Protein AF-A0A0T7SC22-F1 (afdb_monomer)

Secondary structure (DSSP, 8-state):
------HHHHHHHHHHHHTEEEEEEPPSSSSEEEEEEEEETTEEEEEEES---SEEEPSSSEEEEEE-TT--EEEE-TT--EEEEEEEE-SSS---HHHHEEE---TT-EE-TTSEEEEES-GGGEEEEEEEEE--TTTEEEE-----SSSS-SEEEEEE-TT--S--------

Mean predicted aligned error: 10.5 Å

Nearest PDB structures (foldseek):
  8s0u-assembly1_B  TM=6.279E-01  e=1.046E-01  Enterococcus faecalis
  6tyg-assembly1_C  TM=7.367E-01  e=6.799E-01  Mycobacterium tuberculosis
  8i24-assembly1_C  TM=5.752E-01  e=2.461E-01  Acetivibrio thermocellus DSM 1313
  6z11-assembly1_C  TM=5.313E-01  e=6.799E-01  Mycolicibacterium smegmatis MC2 155
  6yxu-assembly1_C  TM=4.587E-01  e=5.791E-01  Mycolicibacterium smegmatis MC2 155

pLDDT: mean 78.49, std 17.97, range [28.06, 97.56]

Sequence (174 aa):
MKFSVDWAKLKKFFLWLIGWWSVELAPPVRGRILKKNEKSLVGKAYYFCDLKSWKVKSPLSGIISKIYPNYAIQITNKEGLQVLVNIQLDRKNPMPLDKIFQCEVKEGDKVNPKITLFIVYLEEQVISVCVYIPWQPEIIGKIGEFQKNDKKCFVKVHYRNPYSKLQFKKHGKY

Radius of gyration: 19.42 Å; Cα contacts (8 Å, |Δi|>4): 343; chains: 1; bounding box: 45×45×62 Å

Foldseek 3Di:
DDDDDPVVVVVVVVLVVVFKDKDFFFQQFPAAFDDFPCDDPFATKTWGFPGPDQF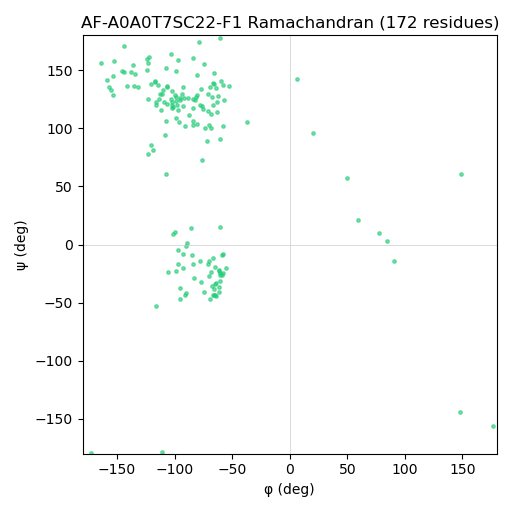GFGRAWAFQADQDPQRWTWGQHPQGFIKIKHWDFDPPDDDPPVQAKDAPDDGGDTGHRVGTGMGGDHSVGTGTIMMGRTDDPQWFPDKADADDDDDRGGTMTMTGHPPPPPDPPDPDDD

Structure (mmCIF, N/CA/C/O backbone):
data_AF-A0A0T7SC22-F1
#
_entry.id   AF-A0A0T7SC22-F1
#
loop_
_atom_site.group_PDB
_atom_site.id
_atom_site.type_symbol
_atom_site.label_atom_id
_atom_site.label_alt_id
_atom_site.label_comp_id
_atom_site.label_asym_id
_atom_site.label_entity_id
_atom_site.label_seq_id
_atom_site.pdbx_PDB_ins_code
_atom_site.Cartn_x
_atom_site.Cartn_y
_atom_site.Cartn_z
_atom_site.occupancy
_atom_site.B_iso_or_equiv
_atom_site.auth_seq_id
_atom_site.auth_comp_id
_atom_site.auth_asym_id
_atom_site.auth_atom_id
_atom_site.pdbx_PDB_model_num
ATOM 1 N N . MET A 1 1 ? 12.710 -27.716 -46.798 1.00 41.91 1 MET A N 1
ATOM 2 C CA . MET A 1 1 ? 12.433 -26.485 -46.019 1.00 41.91 1 MET A CA 1
ATOM 3 C C . MET A 1 1 ? 13.667 -26.140 -45.191 1.00 41.91 1 MET A C 1
ATOM 5 O O . MET A 1 1 ? 14.000 -26.901 -44.294 1.00 41.91 1 MET A O 1
ATOM 9 N N . LYS A 1 2 ? 14.397 -25.063 -45.517 1.00 43.06 2 LYS A N 1
ATOM 10 C CA . LYS A 1 2 ? 15.509 -24.576 -44.681 1.00 43.06 2 LYS A CA 1
ATOM 11 C C . LYS A 1 2 ? 14.935 -23.616 -43.639 1.00 43.06 2 LYS A C 1
ATOM 13 O O . LYS A 1 2 ? 14.469 -22.540 -43.999 1.00 43.06 2 LYS A O 1
ATOM 18 N N . PHE A 1 3 ? 14.945 -24.010 -42.369 1.00 46.41 3 PHE A N 1
ATOM 19 C CA . PHE A 1 3 ? 14.623 -23.109 -41.265 1.00 46.41 3 PHE A CA 1
ATOM 20 C C . PHE A 1 3 ? 15.801 -22.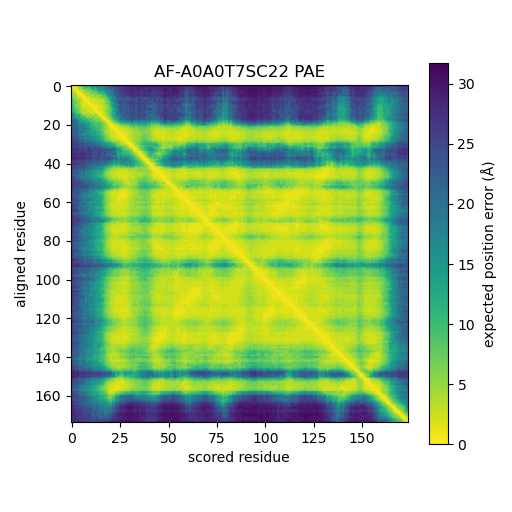151 -41.060 1.00 46.41 3 PHE A C 1
ATOM 22 O O . PHE A 1 3 ? 16.817 -22.522 -40.479 1.00 46.41 3 PHE A O 1
ATOM 29 N N . SER A 1 4 ? 15.693 -20.921 -41.562 1.00 55.19 4 SER A N 1
ATOM 30 C CA . SER A 1 4 ? 16.626 -19.857 -41.194 1.00 55.19 4 SER A CA 1
ATOM 31 C C . SER A 1 4 ? 16.200 -19.292 -39.841 1.00 55.19 4 SER A C 1
ATOM 33 O O . SER A 1 4 ? 15.216 -18.555 -39.747 1.00 55.19 4 SER A O 1
ATOM 35 N N . VAL A 1 5 ? 16.919 -19.654 -38.782 1.00 62.41 5 VAL A N 1
ATOM 36 C CA . VAL A 1 5 ? 16.744 -19.015 -37.477 1.00 62.41 5 VAL A CA 1
ATOM 37 C C . VAL A 1 5 ? 17.307 -17.600 -37.576 1.00 62.41 5 VAL A C 1
ATOM 39 O O . VAL A 1 5 ? 18.501 -17.410 -37.798 1.00 62.41 5 VAL A O 1
ATOM 42 N N . ASP A 1 6 ? 16.438 -16.601 -37.435 1.00 75.81 6 ASP A N 1
ATOM 43 C CA . ASP A 1 6 ? 16.841 -15.197 -37.372 1.00 75.81 6 ASP A CA 1
ATOM 44 C C . ASP A 1 6 ? 17.517 -14.935 -36.019 1.00 75.81 6 ASP A C 1
ATOM 46 O O . ASP A 1 6 ? 16.889 -14.582 -35.015 1.00 75.81 6 ASP A O 1
ATOM 50 N N . TRP A 1 7 ? 18.831 -15.151 -35.996 1.00 65.25 7 TRP A N 1
ATOM 51 C CA . TRP A 1 7 ? 19.679 -14.965 -34.826 1.00 65.25 7 TRP A CA 1
ATOM 52 C C . TRP A 1 7 ? 19.623 -13.538 -34.272 1.00 65.25 7 TRP A C 1
ATOM 54 O O . TRP A 1 7 ? 19.831 -13.357 -33.076 1.00 65.25 7 TRP A O 1
ATOM 64 N N . ALA A 1 8 ? 19.288 -12.521 -35.077 1.00 61.03 8 ALA A N 1
ATOM 65 C CA . ALA A 1 8 ? 19.129 -11.151 -34.596 1.00 61.03 8 ALA A CA 1
ATOM 66 C C . ALA A 1 8 ? 17.825 -10.977 -33.802 1.00 61.03 8 ALA A C 1
ATOM 68 O O . ALA A 1 8 ? 17.832 -10.340 -32.743 1.00 61.03 8 ALA A O 1
ATOM 69 N N . LYS A 1 9 ? 16.720 -11.588 -34.254 1.00 55.25 9 LYS A N 1
ATOM 70 C CA . LYS A 1 9 ? 15.470 -11.670 -33.476 1.00 55.25 9 LYS A CA 1
ATOM 71 C C . LYS A 1 9 ? 15.640 -12.505 -32.216 1.00 55.25 9 LYS A C 1
ATOM 73 O O . LYS A 1 9 ? 15.203 -12.069 -31.153 1.00 55.25 9 LYS A O 1
ATOM 78 N N . LEU A 1 10 ? 16.314 -13.651 -32.310 1.00 61.12 10 LEU A N 1
ATOM 79 C CA . LEU A 1 10 ? 16.568 -14.503 -31.151 1.00 61.12 10 LEU A CA 1
ATOM 80 C C . LEU A 1 10 ? 17.451 -13.780 -30.127 1.00 61.12 10 LEU A C 1
ATOM 82 O O . LEU A 1 10 ? 17.130 -13.751 -28.948 1.00 61.12 10 LEU A O 1
ATOM 86 N N . LYS A 1 11 ? 18.514 -13.100 -30.571 1.00 54.28 11 LYS A N 1
ATOM 87 C CA . LYS A 1 11 ? 19.399 -12.314 -29.702 1.00 54.28 11 LYS A CA 1
ATOM 88 C C . LYS A 1 11 ? 18.684 -11.112 -29.089 1.00 54.28 11 LYS A C 1
ATOM 90 O O . LYS A 1 11 ? 18.885 -10.852 -27.910 1.00 54.28 11 LYS A O 1
ATOM 95 N N . LYS A 1 12 ? 17.805 -10.417 -29.826 1.00 52.75 12 LYS A N 1
ATOM 96 C CA . LYS A 1 12 ? 16.916 -9.384 -29.257 1.00 52.75 12 LYS A CA 1
ATOM 97 C C . LYS A 1 12 ? 15.967 -9.963 -28.212 1.00 52.75 12 LYS A C 1
ATOM 99 O O . LYS A 1 12 ? 15.779 -9.331 -27.184 1.00 52.75 12 LYS A O 1
ATOM 104 N N . PHE A 1 13 ? 15.403 -11.143 -28.449 1.00 52.78 13 PHE A N 1
ATOM 105 C CA . PHE A 1 13 ? 14.528 -11.833 -27.502 1.00 52.78 13 PHE A CA 1
ATOM 106 C C . PHE A 1 13 ? 15.284 -12.279 -26.238 1.00 52.78 13 PHE A C 1
ATOM 108 O O . PHE A 1 13 ? 14.829 -12.026 -25.128 1.00 52.78 13 PHE A O 1
ATOM 115 N N . PHE A 1 14 ? 16.488 -12.836 -26.380 1.00 52.00 14 PHE A N 1
ATOM 116 C CA . PHE A 1 14 ? 17.359 -13.180 -25.253 1.00 52.00 14 PHE A CA 1
ATOM 117 C C . PHE A 1 14 ? 17.840 -11.937 -24.488 1.00 52.00 14 PHE A C 1
ATOM 119 O O . PHE A 1 14 ? 17.767 -11.914 -23.265 1.00 52.00 14 PHE A O 1
ATOM 126 N N . LEU A 1 15 ? 18.252 -10.864 -25.171 1.00 49.38 15 LEU A N 1
ATOM 127 C CA . LEU A 1 15 ? 18.602 -9.580 -24.541 1.00 49.38 15 LEU A CA 1
ATOM 128 C C . LEU A 1 15 ? 17.396 -8.921 -23.861 1.00 49.38 15 LEU A C 1
ATOM 130 O O . LEU A 1 15 ? 17.548 -8.294 -22.815 1.00 49.38 15 LEU A O 1
ATOM 134 N N . TRP A 1 16 ? 16.198 -9.100 -24.421 1.00 47.03 16 TRP A N 1
ATOM 135 C CA . TRP A 1 16 ? 14.944 -8.693 -23.799 1.00 47.03 16 TRP A CA 1
ATOM 136 C C . TRP A 1 16 ? 14.673 -9.490 -22.521 1.00 47.03 16 TRP A C 1
ATOM 138 O O . TRP A 1 16 ? 14.190 -8.896 -21.571 1.00 47.03 16 TRP A O 1
ATOM 148 N N . LEU A 1 17 ? 15.053 -10.770 -22.438 1.00 49.53 17 LEU A N 1
ATOM 149 C CA . LEU A 1 17 ? 14.923 -11.594 -21.226 1.00 49.53 17 LEU A CA 1
ATOM 150 C C . LEU A 1 17 ? 15.991 -11.299 -20.152 1.00 49.53 17 LEU A C 1
ATOM 152 O O . LEU A 1 17 ? 15.688 -11.369 -18.964 1.00 49.53 17 LEU A O 1
ATOM 156 N N . ILE A 1 18 ? 17.216 -10.920 -20.537 1.00 54.56 18 ILE A N 1
ATOM 157 C CA . ILE A 1 18 ? 18.354 -10.683 -19.616 1.00 54.56 18 ILE A CA 1
ATOM 158 C C . ILE A 1 18 ? 18.169 -9.418 -18.742 1.00 54.56 18 ILE A C 1
ATOM 160 O O . ILE A 1 18 ? 18.852 -9.234 -17.735 1.00 54.56 18 ILE A O 1
ATOM 164 N N . GLY A 1 19 ? 17.220 -8.543 -19.083 1.00 56.59 19 GLY A N 1
ATOM 165 C CA . GLY A 1 19 ? 16.983 -7.275 -18.388 1.00 56.59 19 GLY A CA 1
ATOM 166 C C . GLY A 1 19 ? 15.804 -7.249 -17.415 1.00 56.59 19 GLY A C 1
ATOM 167 O O . GLY A 1 19 ? 15.434 -6.156 -17.003 1.00 56.59 19 GLY A O 1
ATOM 168 N N . TRP A 1 20 ? 15.159 -8.371 -17.082 1.00 64.44 20 TRP A N 1
ATOM 169 C CA . TRP A 1 20 ? 13.916 -8.343 -16.296 1.00 64.44 20 TRP A CA 1
ATOM 170 C C . TRP A 1 20 ? 14.163 -8.703 -14.839 1.00 64.44 20 TRP A C 1
ATOM 172 O O . TRP A 1 20 ? 14.573 -9.812 -14.510 1.00 64.44 20 TRP A O 1
ATOM 182 N N . TRP A 1 21 ? 13.883 -7.746 -13.961 1.00 75.00 21 TRP A N 1
ATOM 183 C CA . TRP A 1 21 ? 13.905 -7.933 -12.520 1.00 75.00 21 TRP A CA 1
ATOM 184 C C . TRP A 1 21 ? 12.491 -8.198 -12.039 1.00 75.00 21 TRP A C 1
ATOM 186 O O . TRP A 1 21 ? 11.501 -7.889 -12.709 1.00 75.00 21 TRP A O 1
ATOM 196 N N . SER A 1 22 ? 12.391 -8.809 -10.868 1.00 83.75 22 SER A N 1
ATOM 197 C CA . SER A 1 22 ? 11.102 -9.063 -10.255 1.00 83.75 22 SER A CA 1
ATOM 198 C C . SER A 1 22 ? 11.133 -8.710 -8.789 1.00 83.75 22 SER A C 1
ATOM 200 O O . SER A 1 22 ? 12.063 -9.106 -8.089 1.00 83.75 22 SER A O 1
ATOM 202 N N . VAL A 1 23 ? 10.077 -8.051 -8.331 1.00 87.81 23 VAL A N 1
ATOM 203 C CA . VAL A 1 23 ? 9.838 -7.826 -6.913 1.00 87.81 23 VAL A CA 1
ATOM 204 C C . VAL A 1 23 ? 8.560 -8.521 -6.491 1.00 87.81 23 VAL A C 1
ATOM 206 O O . VAL A 1 23 ? 7.564 -8.563 -7.218 1.00 87.81 23 VAL A O 1
ATOM 209 N N . GLU A 1 24 ? 8.623 -9.114 -5.312 1.00 90.19 24 GLU A N 1
ATOM 210 C CA . GLU A 1 24 ? 7.515 -9.810 -4.686 1.00 90.19 24 GLU A CA 1
ATOM 211 C C . GLU A 1 24 ? 6.872 -8.871 -3.676 1.00 90.19 24 GLU A C 1
ATOM 213 O O . GLU A 1 24 ? 7.553 -8.338 -2.799 1.00 90.19 24 GLU A O 1
ATOM 218 N N . LEU A 1 25 ? 5.569 -8.638 -3.830 1.00 90.88 25 LEU A N 1
ATOM 219 C CA . LEU A 1 25 ? 4.815 -7.814 -2.899 1.00 90.88 25 LEU A CA 1
ATOM 220 C C . LEU A 1 25 ? 4.221 -8.699 -1.809 1.00 90.88 25 LEU A C 1
ATOM 222 O O . LEU A 1 25 ? 3.519 -9.675 -2.091 1.00 90.88 25 LEU A O 1
ATOM 226 N N . ALA A 1 26 ? 4.500 -8.339 -0.562 1.00 91.50 26 ALA A N 1
ATOM 227 C CA . ALA A 1 26 ? 3.962 -8.997 0.614 1.00 91.50 26 ALA A CA 1
ATOM 228 C C . ALA A 1 26 ? 2.541 -8.495 0.910 1.00 91.50 26 ALA A C 1
ATOM 230 O O . ALA A 1 26 ? 2.240 -7.324 0.672 1.00 91.50 26 ALA A O 1
ATOM 231 N N . PRO A 1 27 ? 1.642 -9.351 1.424 1.00 90.19 27 PRO A N 1
ATOM 232 C CA . PRO A 1 27 ? 0.320 -8.898 1.833 1.00 90.19 27 PRO A CA 1
ATOM 233 C C . PRO A 1 27 ? 0.471 -7.873 2.973 1.00 90.19 27 PRO A C 1
ATOM 235 O O . PRO A 1 27 ? 1.147 -8.176 3.960 1.00 90.19 27 PRO A O 1
ATOM 238 N N . PRO A 1 28 ? -0.139 -6.676 2.875 1.00 90.75 28 PRO A N 1
ATOM 239 C CA . PRO A 1 28 ? -0.005 -5.648 3.905 1.00 90.75 28 PRO A CA 1
ATOM 240 C C . PRO A 1 28 ? -0.710 -6.059 5.203 1.00 90.75 28 PRO A C 1
ATOM 242 O O . PRO A 1 28 ? -0.354 -5.606 6.281 1.00 90.75 28 PRO A O 1
ATOM 245 N N . VAL A 1 29 ? -1.696 -6.948 5.128 1.00 89.25 29 VAL A N 1
ATOM 246 C CA . VAL A 1 29 ? -2.453 -7.439 6.278 1.00 89.25 29 VAL A CA 1
ATOM 247 C C . VAL A 1 29 ? -2.823 -8.900 6.054 1.00 89.25 29 VAL A C 1
ATOM 249 O O . VAL A 1 29 ? -3.005 -9.344 4.917 1.00 89.25 29 VAL A O 1
ATOM 252 N N . ARG A 1 30 ? -2.921 -9.672 7.140 1.00 81.38 30 ARG A N 1
ATOM 253 C CA . ARG A 1 30 ? -3.491 -11.023 7.085 1.00 81.38 30 ARG A CA 1
ATOM 254 C C . ARG A 1 30 ? -5.008 -10.880 6.994 1.00 81.38 30 ARG A C 1
ATOM 256 O O . ARG A 1 30 ? -5.610 -10.320 7.901 1.00 81.38 30 ARG A O 1
ATOM 263 N N . GLY A 1 31 ? -5.615 -11.371 5.923 1.00 71.56 31 GLY A N 1
ATOM 264 C CA . GLY A 1 31 ? -7.052 -11.243 5.687 1.00 71.56 31 GLY A CA 1
ATOM 265 C C . GLY A 1 31 ? -7.494 -12.045 4.471 1.00 71.56 31 GLY A C 1
ATOM 266 O O . GLY A 1 31 ? -6.678 -12.710 3.823 1.00 71.56 31 GLY A O 1
ATOM 267 N N . ARG A 1 32 ? -8.789 -11.995 4.159 1.00 69.44 32 ARG A N 1
ATOM 268 C CA . ARG A 1 32 ? -9.331 -12.614 2.951 1.00 69.44 32 ARG A CA 1
ATOM 269 C C . ARG A 1 32 ? -9.148 -11.650 1.781 1.00 69.44 32 ARG A C 1
ATOM 271 O O . ARG A 1 32 ? -9.693 -10.550 1.756 1.00 69.44 32 ARG A O 1
ATOM 278 N N . ILE A 1 33 ? -8.375 -12.067 0.783 1.00 66.62 33 ILE A N 1
ATOM 279 C CA . ILE A 1 33 ? -8.171 -11.266 -0.427 1.00 66.62 33 ILE A CA 1
ATOM 280 C C . ILE A 1 33 ? -9.337 -11.547 -1.371 1.00 66.62 33 ILE A C 1
ATOM 282 O O . ILE A 1 33 ? -9.441 -12.640 -1.930 1.00 66.62 33 ILE A O 1
ATOM 286 N N . LEU A 1 34 ? -10.250 -10.585 -1.495 1.00 61.47 34 LEU A N 1
ATOM 287 C CA . LEU A 1 34 ? -11.562 -10.816 -2.104 1.00 61.47 34 LEU A CA 1
ATOM 288 C C . LEU A 1 34 ? -11.658 -10.389 -3.566 1.00 61.47 34 LEU A C 1
ATOM 290 O O . LEU A 1 34 ? -12.515 -10.905 -4.282 1.00 61.47 34 LEU A O 1
ATOM 294 N N . LYS A 1 35 ? -10.809 -9.472 -4.049 1.00 62.03 35 LYS A N 1
ATOM 295 C CA . LYS A 1 35 ? -11.009 -8.934 -5.400 1.00 62.03 35 LYS A CA 1
ATOM 296 C C . LYS A 1 35 ? -9.725 -8.440 -6.056 1.00 62.03 35 LYS A C 1
ATOM 298 O O . LYS A 1 35 ? -9.004 -7.612 -5.509 1.00 62.03 35 LYS A O 1
ATOM 303 N N . LYS A 1 36 ? -9.485 -8.923 -7.275 1.00 58.69 36 LYS A N 1
ATOM 304 C CA . LYS A 1 36 ? -8.645 -8.272 -8.284 1.00 58.69 36 LYS A CA 1
ATOM 305 C C . LYS A 1 36 ? -9.611 -7.501 -9.177 1.00 58.69 36 LYS A C 1
ATOM 307 O O . LYS A 1 36 ? -10.332 -8.121 -9.952 1.00 58.69 36 LYS A O 1
ATOM 312 N N . ASN A 1 37 ? -9.678 -6.178 -9.059 1.00 58.19 37 ASN A N 1
ATOM 313 C CA . ASN A 1 37 ? -10.372 -5.391 -10.079 1.00 58.19 37 ASN A CA 1
ATOM 314 C C . ASN A 1 37 ? -9.368 -5.141 -11.207 1.00 58.19 37 ASN A C 1
ATOM 316 O O . ASN A 1 37 ? -8.450 -4.338 -11.070 1.00 58.19 37 ASN A O 1
ATOM 320 N N . GLU A 1 38 ? -9.510 -5.887 -12.304 1.00 51.56 38 GLU A N 1
ATOM 321 C CA . GLU A 1 38 ? -8.610 -5.803 -13.463 1.00 51.56 38 GLU A CA 1
ATOM 322 C C . GLU A 1 38 ? -8.774 -4.507 -14.265 1.00 51.56 38 GLU A C 1
ATOM 324 O O . GLU A 1 38 ? -7.881 -4.144 -15.024 1.00 51.56 38 GLU A O 1
ATOM 329 N N . LYS A 1 39 ? -9.887 -3.790 -14.076 1.00 49.31 39 LYS A N 1
ATOM 330 C CA . LYS A 1 39 ? -10.238 -2.575 -14.820 1.00 49.31 39 LYS A CA 1
ATOM 331 C C . LYS A 1 39 ? -10.101 -1.317 -13.959 1.00 49.31 39 LYS A C 1
ATOM 333 O O . LYS A 1 39 ? -11.084 -0.625 -13.720 1.00 49.31 39 LYS A O 1
ATOM 338 N N . SER A 1 40 ? -8.899 -1.023 -13.467 1.00 53.38 40 SER A N 1
ATOM 339 C CA . SER A 1 40 ? -8.588 0.342 -13.026 1.00 53.38 40 SER A CA 1
ATOM 340 C C . SER A 1 40 ? -7.814 1.040 -14.138 1.00 53.38 40 SER A C 1
ATOM 342 O O . SER A 1 40 ? -6.794 0.528 -14.592 1.00 53.38 40 SER A O 1
ATOM 344 N N . LEU A 1 41 ? -8.284 2.219 -14.558 1.00 57.25 41 LEU A N 1
ATOM 345 C CA . LEU A 1 41 ? -7.591 3.089 -15.522 1.00 57.25 41 LEU A CA 1
ATOM 346 C C . LEU A 1 41 ? -6.159 3.437 -15.074 1.00 57.25 41 LEU A C 1
ATOM 348 O O . LEU A 1 41 ? -5.326 3.805 -15.892 1.00 57.25 41 LEU A O 1
ATOM 352 N N . VAL A 1 42 ? -5.879 3.302 -13.774 1.00 67.31 42 VAL A N 1
ATOM 353 C CA . VAL A 1 42 ? -4.623 3.706 -13.136 1.00 67.31 42 VAL A CA 1
ATOM 354 C C . VAL A 1 42 ? -3.647 2.532 -12.983 1.00 67.31 42 VAL A C 1
ATOM 356 O O . VAL A 1 42 ? -2.465 2.765 -12.770 1.00 67.31 42 VAL A O 1
ATOM 359 N N . GLY A 1 43 ? -4.084 1.270 -13.100 1.00 79.31 43 GLY A N 1
ATOM 360 C CA . GLY A 1 43 ? -3.217 0.096 -12.920 1.00 79.31 43 GLY A CA 1
ATOM 361 C C . GLY A 1 43 ? -3.934 -1.125 -12.341 1.00 79.31 43 GLY A C 1
ATOM 362 O O . GLY A 1 43 ? -5.095 -1.379 -12.650 1.00 79.31 43 GLY A O 1
ATOM 363 N N . LYS A 1 44 ? -3.252 -1.907 -11.492 1.00 86.56 44 LYS A N 1
ATOM 364 C CA . LYS A 1 44 ? -3.861 -3.055 -10.786 1.00 86.56 44 LYS A CA 1
ATOM 365 C C . LYS A 1 44 ? -4.079 -2.739 -9.310 1.00 86.56 44 LYS A C 1
ATOM 367 O O . LYS A 1 44 ? -3.180 -2.221 -8.656 1.00 86.56 44 LYS A O 1
ATOM 372 N N . ALA A 1 45 ? -5.245 -3.109 -8.786 1.00 88.00 45 ALA A N 1
ATOM 373 C CA . ALA A 1 45 ? -5.607 -2.938 -7.383 1.00 88.00 45 ALA A CA 1
ATOM 374 C C . ALA A 1 45 ? -5.933 -4.286 -6.729 1.00 88.00 45 ALA A C 1
ATOM 376 O O . ALA A 1 45 ? -6.627 -5.120 -7.323 1.00 88.00 45 ALA A O 1
ATOM 377 N N . TYR A 1 46 ? -5.447 -4.470 -5.504 1.00 88.56 46 TYR A N 1
ATOM 378 C CA . TYR A 1 46 ? -5.668 -5.658 -4.684 1.00 88.56 46 TYR A CA 1
ATOM 379 C C . TYR A 1 46 ? -6.305 -5.259 -3.359 1.00 88.56 46 TYR A C 1
ATOM 381 O O . TYR A 1 46 ? -5.767 -4.410 -2.649 1.00 88.56 46 TYR A O 1
ATOM 389 N N . TYR A 1 47 ? -7.440 -5.881 -3.048 1.00 88.19 47 TYR A N 1
ATOM 390 C CA . TYR A 1 47 ? -8.270 -5.551 -1.893 1.00 88.19 47 TYR A CA 1
ATOM 391 C C . TYR A 1 47 ? -8.188 -6.666 -0.850 1.00 88.19 47 TYR A C 1
ATOM 393 O O . TYR A 1 47 ? -8.501 -7.825 -1.141 1.00 88.19 47 TYR A O 1
ATOM 401 N N . PHE A 1 48 ? -7.770 -6.298 0.357 1.00 88.75 48 PHE A N 1
ATOM 402 C CA . PHE A 1 48 ? -7.648 -7.162 1.523 1.00 88.75 48 PHE A CA 1
ATOM 403 C C . PHE A 1 48 ? -8.774 -6.800 2.493 1.00 88.75 48 PHE A C 1
ATOM 405 O O . PHE A 1 48 ? -8.721 -5.736 3.110 1.00 88.75 48 PHE A O 1
ATOM 412 N N . CYS A 1 49 ? -9.791 -7.653 2.603 1.00 85.69 49 CYS A N 1
ATOM 413 C CA . CYS A 1 49 ? -10.890 -7.471 3.554 1.00 85.69 49 CYS A CA 1
ATOM 414 C C . CYS A 1 49 ? -10.813 -8.535 4.657 1.00 85.69 49 CYS A C 1
ATOM 416 O O . CYS A 1 49 ? -9.890 -9.358 4.664 1.00 85.69 49 CYS A O 1
ATOM 418 N N . ASP A 1 50 ? -11.779 -8.515 5.579 1.00 82.00 50 ASP A N 1
ATOM 419 C CA . ASP A 1 50 ? -11.814 -9.397 6.751 1.00 82.00 50 ASP A CA 1
ATOM 420 C C . ASP A 1 50 ? -10.462 -9.360 7.479 1.00 82.00 50 ASP A C 1
ATOM 422 O O . ASP A 1 50 ? -9.744 -10.366 7.562 1.00 82.00 50 ASP A O 1
ATOM 426 N N . LEU A 1 51 ? -10.051 -8.151 7.882 1.00 81.25 51 LEU A N 1
ATOM 427 C CA . LEU A 1 51 ? -8.759 -7.921 8.518 1.00 81.25 51 LEU A CA 1
ATOM 428 C C . LEU A 1 51 ? -8.658 -8.813 9.760 1.00 81.25 51 LEU A C 1
ATOM 430 O O . LEU A 1 51 ? -9.509 -8.775 10.633 1.00 81.25 51 LEU A O 1
ATOM 434 N N . LYS A 1 52 ? -7.614 -9.643 9.832 1.00 79.12 52 LYS A N 1
ATOM 435 C CA . LYS A 1 52 ? -7.310 -10.477 11.010 1.00 79.12 52 LYS A CA 1
ATOM 436 C C . LYS A 1 52 ? -6.213 -9.862 11.876 1.00 79.12 52 LYS A C 1
ATOM 438 O O . LYS A 1 52 ? -5.595 -10.547 12.691 1.00 79.12 52 LYS A O 1
ATOM 443 N N . SER A 1 53 ? -5.848 -8.616 11.595 1.00 82.31 53 SER A N 1
ATOM 444 C CA . SER A 1 53 ? -4.787 -7.910 12.291 1.00 82.31 53 SER A CA 1
ATOM 445 C C . SER A 1 53 ? -5.001 -6.410 12.199 1.00 82.31 53 SER A C 1
ATOM 447 O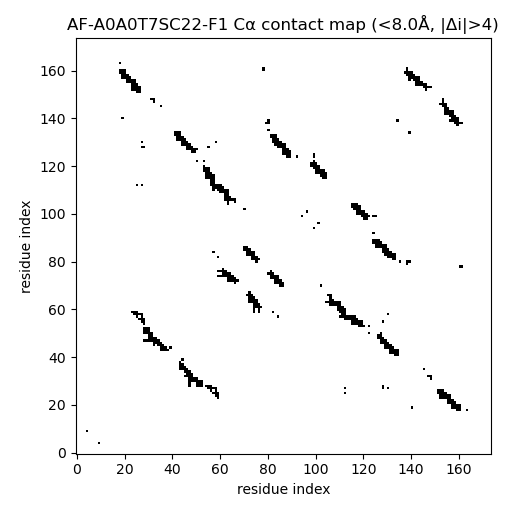 O . SER A 1 53 ? -5.127 -5.859 11.109 1.00 82.31 53 SER A O 1
ATOM 449 N N . TRP A 1 54 ? -4.871 -5.775 13.355 1.00 87.69 54 TRP A N 1
ATOM 450 C CA . TRP A 1 54 ? -4.848 -4.333 13.555 1.00 87.69 54 TRP A CA 1
ATOM 451 C C . TRP A 1 54 ? -3.616 -3.632 12.957 1.00 87.69 54 TRP A C 1
ATOM 453 O O . TRP A 1 54 ? -3.582 -2.409 12.882 1.00 87.69 54 TRP A O 1
ATOM 463 N N . LYS A 1 55 ? -2.578 -4.369 12.531 1.00 93.56 55 LYS A N 1
ATOM 464 C CA . LYS A 1 55 ? -1.373 -3.788 11.911 1.00 93.56 55 LYS A CA 1
ATOM 465 C C . LYS A 1 55 ? -1.415 -3.933 10.399 1.00 93.56 55 LYS A C 1
ATOM 467 O O . LYS A 1 55 ? -1.314 -5.045 9.878 1.00 93.56 55 LYS A O 1
ATOM 472 N N . VAL A 1 56 ? -1.422 -2.802 9.704 1.00 94.31 56 VAL A N 1
ATOM 473 C CA . VAL A 1 56 ? -1.203 -2.742 8.258 1.00 94.31 56 VAL A CA 1
ATOM 474 C C . VAL A 1 56 ? 0.278 -2.509 8.010 1.00 94.31 56 VAL A C 1
ATOM 476 O O . VAL A 1 56 ? 0.834 -1.511 8.452 1.00 94.31 56 VAL A O 1
ATOM 479 N N . LYS A 1 57 ? 0.934 -3.435 7.321 1.00 94.88 57 LYS A N 1
ATOM 480 C CA . LYS A 1 57 ? 2.371 -3.438 7.040 1.00 94.88 57 LYS A CA 1
ATOM 481 C C . LYS A 1 57 ? 2.678 -3.007 5.616 1.00 94.88 57 LYS A C 1
ATOM 483 O O . LYS A 1 57 ? 1.814 -3.020 4.740 1.00 94.88 57 LYS A O 1
ATOM 488 N N . SER A 1 58 ? 3.940 -2.669 5.380 1.00 95.81 58 SER A N 1
ATOM 489 C CA . SER A 1 58 ? 4.402 -2.356 4.033 1.00 95.81 58 SER A CA 1
ATOM 490 C C . SER A 1 58 ? 4.302 -3.580 3.112 1.00 95.81 58 SER A C 1
ATOM 492 O O . SER A 1 58 ? 4.743 -4.662 3.491 1.00 95.81 58 SER A O 1
ATOM 494 N N . PRO A 1 59 ? 3.786 -3.456 1.879 1.00 94.19 59 PRO A N 1
ATOM 495 C CA . PRO A 1 59 ? 3.845 -4.535 0.899 1.00 94.19 59 PRO A CA 1
ATOM 496 C C . PRO A 1 59 ? 5.221 -4.660 0.230 1.00 94.19 59 PRO A C 1
ATOM 498 O O . PRO A 1 59 ? 5.489 -5.660 -0.433 1.00 94.19 59 PRO A O 1
ATOM 501 N N . LEU A 1 60 ? 6.088 -3.651 0.365 1.00 93.81 60 LEU A N 1
ATOM 502 C CA . LEU A 1 60 ? 7.325 -3.513 -0.403 1.00 93.81 60 LEU A CA 1
ATOM 503 C C . LEU A 1 60 ? 8.455 -2.919 0.451 1.00 93.81 60 LEU A C 1
ATOM 505 O O . LEU A 1 60 ? 8.219 -2.107 1.346 1.00 93.81 60 LEU A O 1
ATOM 509 N N . SER A 1 61 ? 9.697 -3.303 0.160 1.00 95.12 61 SER A N 1
ATOM 510 C CA . SER A 1 61 ? 10.872 -2.606 0.690 1.00 95.12 61 SER A CA 1
ATOM 511 C C . SER A 1 61 ? 11.177 -1.362 -0.135 1.00 95.12 61 SER A C 1
ATOM 513 O O . SER A 1 61 ? 11.340 -1.456 -1.350 1.00 95.12 61 SER A O 1
ATOM 515 N N . GLY A 1 62 ? 11.292 -0.209 0.516 1.00 95.31 62 GLY A N 1
ATOM 516 C CA . GLY A 1 62 ? 11.482 1.065 -0.165 1.00 95.31 62 GLY A CA 1
ATOM 517 C C . GLY A 1 62 ? 11.502 2.248 0.789 1.00 95.31 62 GLY A C 1
ATOM 518 O O . GLY A 1 62 ? 11.803 2.102 1.972 1.00 95.31 62 GLY A O 1
ATOM 519 N N . ILE A 1 63 ? 11.185 3.417 0.250 1.00 97.38 63 ILE A N 1
ATOM 520 C CA . ILE A 1 63 ? 11.069 4.676 0.981 1.00 97.38 63 ILE A CA 1
ATOM 521 C C . ILE A 1 63 ? 9.625 5.160 0.873 1.00 97.38 63 ILE A C 1
ATOM 523 O O . ILE A 1 63 ? 9.013 5.040 -0.193 1.00 97.38 63 ILE A O 1
ATOM 527 N N . ILE A 1 64 ? 9.087 5.710 1.959 1.00 97.56 64 ILE A N 1
ATOM 528 C CA . ILE A 1 64 ? 7.814 6.433 1.948 1.00 97.56 64 ILE A CA 1
ATOM 529 C C . ILE A 1 64 ? 8.018 7.725 1.167 1.00 97.56 64 ILE A C 1
ATOM 531 O O . ILE A 1 64 ? 8.591 8.688 1.665 1.00 97.56 64 ILE A O 1
ATOM 535 N N . SER A 1 65 ? 7.600 7.730 -0.093 1.00 95.44 65 SER A N 1
ATOM 536 C CA . SER A 1 65 ? 7.826 8.862 -0.990 1.00 95.44 65 SER A CA 1
ATOM 537 C C . SER A 1 65 ? 6.781 9.956 -0.825 1.00 95.44 65 SER A C 1
ATOM 539 O O . SER A 1 65 ? 7.074 11.107 -1.126 1.00 95.44 65 SER A O 1
ATOM 541 N N . LYS A 1 66 ? 5.557 9.595 -0.417 1.00 96.31 66 LYS A N 1
ATOM 542 C CA . LYS A 1 66 ? 4.469 10.553 -0.209 1.00 96.31 66 LYS A CA 1
ATOM 543 C C . LYS A 1 66 ? 3.391 10.002 0.718 1.00 96.31 66 LYS A C 1
ATOM 545 O O . LYS A 1 66 ? 3.034 8.830 0.596 1.00 96.31 66 LYS A O 1
ATOM 550 N N . ILE A 1 67 ? 2.839 10.851 1.577 1.00 95.44 67 ILE A N 1
ATOM 551 C CA . ILE A 1 67 ? 1.626 10.589 2.354 1.00 95.44 67 ILE A CA 1
ATOM 552 C C . ILE A 1 67 ? 0.564 11.592 1.902 1.00 95.44 67 ILE A C 1
ATOM 554 O O . ILE A 1 67 ? 0.751 12.805 1.959 1.00 95.44 67 ILE A O 1
ATOM 558 N N . TYR A 1 68 ? -0.551 11.088 1.386 1.00 92.50 68 TYR A N 1
ATOM 559 C CA . TYR A 1 68 ? -1.628 11.922 0.860 1.00 92.50 68 TYR A CA 1
ATOM 560 C C . TYR A 1 68 ? -2.574 12.392 1.977 1.00 92.50 68 TYR A C 1
ATOM 562 O O . TYR A 1 68 ? -2.652 11.742 3.017 1.00 92.50 68 TYR A O 1
ATOM 570 N N . PRO A 1 69 ? -3.363 13.467 1.765 1.00 86.38 69 PRO A N 1
ATOM 571 C CA . PRO A 1 69 ? -4.302 13.978 2.773 1.00 86.38 69 PRO A CA 1
ATOM 572 C C . PRO A 1 69 ? -5.358 12.964 3.239 1.00 86.38 69 PRO A C 1
ATOM 574 O O . PRO A 1 69 ? -5.853 13.046 4.355 1.00 86.38 69 PRO A O 1
ATOM 577 N N . ASN A 1 70 ? -5.698 11.987 2.395 1.00 83.69 70 ASN A N 1
ATOM 578 C CA . ASN A 1 70 ? -6.579 10.870 2.743 1.00 83.69 70 ASN A CA 1
ATOM 579 C C . ASN A 1 70 ? -5.833 9.698 3.407 1.00 83.69 70 ASN A C 1
ATOM 581 O O . ASN A 1 70 ? -6.365 8.592 3.455 1.00 83.69 70 ASN A O 1
ATOM 585 N N . TYR A 1 71 ? -4.597 9.926 3.856 1.00 83.75 71 TYR A N 1
ATOM 586 C CA . TYR A 1 71 ? -3.688 8.945 4.439 1.00 83.75 71 TYR A CA 1
ATOM 587 C C . TYR A 1 71 ? -3.350 7.765 3.523 1.00 83.75 71 TYR A C 1
ATOM 589 O O . TYR A 1 71 ? -2.881 6.738 3.997 1.00 83.75 71 TYR A O 1
ATOM 597 N N . ALA A 1 72 ? -3.514 7.888 2.201 1.00 92.44 72 ALA A N 1
ATOM 598 C CA . ALA A 1 72 ? -2.872 6.941 1.298 1.00 92.44 72 ALA A CA 1
ATOM 599 C C . ALA A 1 72 ? -1.345 7.117 1.379 1.00 92.44 72 ALA A C 1
ATOM 601 O O . ALA A 1 72 ? -0.841 8.238 1.423 1.00 92.44 72 ALA A O 1
ATOM 602 N N . ILE A 1 73 ? -0.602 6.015 1.379 1.00 96.38 73 ILE A N 1
ATOM 603 C CA . ILE A 1 73 ? 0.859 6.008 1.481 1.00 96.38 73 ILE A CA 1
ATOM 604 C C . ILE A 1 73 ? 1.450 5.501 0.173 1.00 96.38 73 ILE A C 1
ATOM 606 O O . ILE A 1 73 ? 1.139 4.394 -0.266 1.00 96.38 73 ILE A O 1
ATOM 610 N N . GLN A 1 74 ? 2.346 6.283 -0.424 1.00 96.62 74 GLN A N 1
ATOM 611 C CA . GLN A 1 74 ? 3.160 5.864 -1.556 1.00 96.62 74 GLN A CA 1
ATOM 612 C C . GLN A 1 74 ? 4.519 5.359 -1.083 1.00 96.62 74 GLN A C 1
ATOM 614 O O . GLN A 1 74 ? 5.264 6.076 -0.415 1.00 96.62 74 GLN A O 1
ATOM 619 N N . ILE A 1 75 ? 4.863 4.143 -1.493 1.00 96.88 75 ILE A N 1
ATOM 620 C CA . ILE A 1 75 ? 6.170 3.529 -1.280 1.00 96.88 75 ILE A CA 1
ATOM 621 C C . ILE A 1 75 ? 6.861 3.418 -2.629 1.00 96.88 75 ILE A C 1
ATOM 623 O O . ILE A 1 75 ? 6.293 2.873 -3.576 1.00 96.88 75 ILE A O 1
ATOM 627 N N . THR A 1 76 ? 8.101 3.888 -2.696 1.00 94.50 76 THR A N 1
ATOM 628 C CA . THR A 1 76 ? 8.950 3.758 -3.881 1.00 94.50 76 THR A CA 1
ATOM 629 C C . THR A 1 76 ? 10.157 2.895 -3.534 1.00 94.50 76 THR A C 1
ATOM 631 O O . THR A 1 76 ? 10.878 3.194 -2.579 1.00 94.50 76 THR A O 1
ATOM 634 N N . ASN A 1 77 ? 10.376 1.795 -4.258 1.00 91.88 77 ASN A N 1
ATOM 635 C CA . ASN A 1 77 ? 11.582 0.982 -4.060 1.00 91.88 77 ASN A CA 1
ATOM 636 C C . ASN A 1 77 ? 12.810 1.612 -4.739 1.00 91.88 77 ASN A C 1
ATOM 638 O O . ASN A 1 77 ? 12.714 2.603 -5.461 1.00 91.88 77 ASN A O 1
ATOM 642 N N . LYS A 1 78 ? 13.987 1.017 -4.517 1.00 86.19 78 LYS A N 1
ATOM 643 C CA . LYS A 1 78 ? 15.255 1.492 -5.099 1.00 86.19 78 LYS A CA 1
ATOM 644 C C . LYS A 1 78 ? 15.262 1.466 -6.635 1.00 86.19 78 LYS A C 1
ATOM 646 O O . LYS A 1 78 ? 16.046 2.174 -7.250 1.00 86.19 78 LYS A O 1
ATOM 651 N N . GLU A 1 79 ? 14.407 0.651 -7.247 1.00 80.88 79 GLU A N 1
ATOM 652 C CA . GLU A 1 79 ? 14.258 0.526 -8.697 1.00 80.88 79 GLU A CA 1
ATOM 653 C C . GLU A 1 79 ? 13.228 1.497 -9.295 1.00 80.88 79 GLU A C 1
ATOM 655 O O . GLU A 1 79 ? 13.005 1.475 -10.503 1.00 80.88 79 GLU A O 1
ATOM 660 N N . GLY A 1 80 ? 12.608 2.349 -8.473 1.00 84.38 80 GLY A N 1
ATOM 661 C CA . GLY A 1 80 ? 11.637 3.352 -8.909 1.00 84.38 80 GLY A CA 1
ATOM 662 C C . GLY A 1 80 ? 10.202 2.838 -9.053 1.00 84.38 80 GLY A C 1
ATOM 663 O O . GLY A 1 80 ? 9.331 3.609 -9.441 1.00 84.38 80 GLY A O 1
ATOM 664 N N . LEU A 1 81 ? 9.921 1.572 -8.718 1.00 89.06 81 LEU A N 1
ATOM 665 C CA . LEU A 1 81 ? 8.558 1.049 -8.667 1.00 89.06 81 LEU A CA 1
ATOM 666 C C . LEU A 1 81 ? 7.794 1.726 -7.532 1.00 89.06 81 LEU A C 1
ATOM 668 O O . LEU A 1 81 ? 8.130 1.564 -6.355 1.00 89.06 81 LEU A O 1
ATOM 672 N N . GLN A 1 82 ? 6.716 2.402 -7.904 1.00 92.56 82 GLN A N 1
ATOM 673 C CA . GLN A 1 82 ? 5.776 3.001 -6.969 1.00 92.56 82 GLN A CA 1
ATOM 674 C C . GLN A 1 82 ? 4.625 2.038 -6.671 1.00 92.56 82 GLN A C 1
ATOM 676 O O . GLN A 1 82 ? 4.056 1.433 -7.584 1.00 92.56 82 GLN A O 1
ATOM 681 N N . VAL A 1 83 ? 4.272 1.918 -5.393 1.00 93.75 83 VAL A N 1
ATOM 682 C CA . VAL A 1 83 ? 3.113 1.176 -4.884 1.00 93.75 83 VAL A CA 1
ATOM 683 C C . VAL A 1 83 ? 2.371 2.069 -3.897 1.00 93.75 83 VAL A C 1
ATOM 685 O O . VAL A 1 83 ? 2.995 2.704 -3.051 1.00 93.75 83 VAL A O 1
ATOM 688 N N . LEU A 1 84 ? 1.044 2.108 -3.987 1.00 94.88 84 LEU A N 1
ATOM 689 C CA . LEU A 1 84 ? 0.196 2.859 -3.063 1.00 94.88 84 LEU A CA 1
ATOM 690 C C . LEU A 1 84 ? -0.532 1.900 -2.126 1.00 94.88 84 LEU A C 1
ATOM 692 O O . LEU A 1 84 ? -1.107 0.908 -2.572 1.00 94.88 84 LEU A O 1
ATOM 696 N N . VAL A 1 85 ? -0.555 2.227 -0.841 1.00 95.19 85 VAL A N 1
ATOM 697 C CA . VAL A 1 85 ? -1.360 1.552 0.178 1.00 95.19 85 VAL A CA 1
ATOM 698 C C . VAL A 1 85 ? -2.420 2.526 0.663 1.00 95.19 85 VAL A C 1
ATOM 700 O O . VAL A 1 85 ? -2.105 3.664 0.993 1.00 95.19 85 VAL A O 1
ATOM 703 N N . ASN A 1 86 ? -3.678 2.101 0.692 1.00 93.75 86 ASN A N 1
ATOM 704 C CA . ASN A 1 86 ? -4.789 2.924 1.162 1.00 93.75 86 ASN A CA 1
ATOM 705 C C . ASN A 1 86 ? -5.739 2.100 2.035 1.00 93.75 86 ASN A C 1
ATOM 707 O O . ASN A 1 86 ? -5.928 0.913 1.775 1.00 93.75 86 ASN A O 1
ATOM 711 N N . ILE A 1 87 ? -6.380 2.734 3.012 1.00 91.94 87 ILE A N 1
ATOM 712 C CA . ILE A 1 87 ? -7.429 2.127 3.834 1.00 91.94 87 ILE A CA 1
ATOM 713 C C . ILE A 1 87 ? -8.779 2.640 3.322 1.00 91.94 87 ILE A C 1
ATOM 715 O O . ILE A 1 87 ? -9.033 3.841 3.284 1.00 91.94 87 ILE A O 1
ATOM 719 N N . GLN A 1 88 ? -9.644 1.733 2.874 1.00 90.12 88 GLN A N 1
ATOM 720 C CA . GLN A 1 88 ? -11.016 2.056 2.498 1.00 90.12 88 GLN A CA 1
ATOM 721 C C . GLN A 1 88 ? -11.921 1.961 3.713 1.00 90.12 88 GLN A C 1
ATOM 723 O O . GLN A 1 88 ? -11.981 0.920 4.364 1.00 90.12 88 GLN A O 1
ATOM 728 N N . LEU A 1 89 ? -12.652 3.041 3.960 1.00 89.62 89 LEU A N 1
ATOM 729 C CA . LEU A 1 89 ? -13.540 3.179 5.102 1.00 89.62 89 LEU A CA 1
ATOM 730 C C . LEU A 1 89 ? -15.007 3.097 4.699 1.00 89.62 89 LEU A C 1
ATOM 732 O O . LEU A 1 89 ? -15.364 3.488 3.580 1.00 89.62 89 LEU A O 1
ATOM 736 N N . ASP A 1 90 ? -15.844 2.635 5.624 1.00 86.81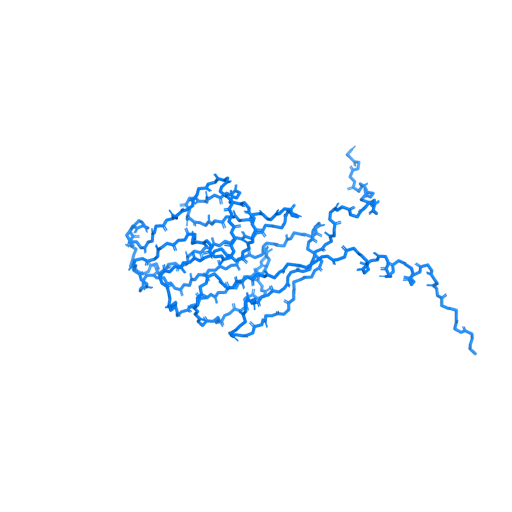 90 ASP A N 1
ATOM 737 C CA . ASP A 1 90 ? -17.287 2.756 5.486 1.00 86.81 90 ASP A CA 1
ATOM 738 C C . ASP A 1 90 ? -17.693 4.228 5.579 1.00 86.81 90 ASP A C 1
ATOM 740 O O . ASP A 1 90 ? -17.313 4.965 6.484 1.00 86.81 90 ASP A O 1
ATOM 744 N N . ARG A 1 91 ? -18.446 4.677 4.576 1.00 80.31 91 ARG A N 1
ATOM 745 C CA . ARG A 1 91 ? -18.925 6.057 4.473 1.00 80.31 91 ARG A CA 1
ATOM 746 C C . ARG A 1 91 ? -20.301 6.245 5.096 1.00 80.31 91 ARG A C 1
ATOM 748 O O . ARG A 1 91 ? -20.755 7.380 5.176 1.00 80.31 91 ARG A O 1
ATOM 755 N N . LYS A 1 92 ? -20.976 5.163 5.498 1.00 83.56 92 LYS A N 1
ATOM 756 C CA . LYS A 1 92 ? -22.313 5.236 6.099 1.00 83.56 92 LYS A CA 1
ATOM 757 C C . LYS A 1 92 ? -22.290 5.902 7.474 1.00 83.56 92 LYS A C 1
ATOM 759 O O . LYS A 1 92 ? -23.203 6.660 7.772 1.00 83.56 92 LYS A O 1
ATOM 764 N N . ASN A 1 93 ? -21.232 5.672 8.253 1.00 76.62 93 ASN A N 1
ATOM 765 C CA . ASN A 1 93 ? -21.041 6.242 9.588 1.00 76.62 93 ASN A CA 1
ATOM 766 C C . ASN A 1 93 ? -19.714 7.017 9.643 1.00 76.62 93 ASN A C 1
ATOM 768 O O . ASN A 1 93 ? -18.717 6.494 10.137 1.00 76.62 93 ASN A O 1
ATOM 772 N N . PRO A 1 94 ? -19.659 8.247 9.101 1.00 76.88 94 PRO A N 1
ATOM 773 C CA . PRO A 1 94 ? -18.416 9.000 9.022 1.00 76.88 94 PRO A CA 1
ATOM 774 C C . PRO A 1 94 ? -17.881 9.316 10.422 1.00 76.88 94 PRO A C 1
ATOM 776 O O . PRO A 1 94 ? -18.547 9.959 11.232 1.00 76.88 94 PRO A O 1
ATOM 779 N N . MET A 1 95 ? -16.648 8.888 10.685 1.00 83.69 95 MET A N 1
ATOM 780 C CA . MET A 1 95 ? -15.920 9.164 11.920 1.00 83.69 95 MET A CA 1
ATOM 781 C C . MET A 1 95 ? -14.574 9.834 11.589 1.00 83.69 95 MET A C 1
ATOM 783 O O . MET A 1 95 ? -14.018 9.571 10.517 1.00 83.69 95 MET A O 1
ATOM 787 N N . PRO A 1 96 ? -14.033 10.700 12.470 1.00 85.62 96 PRO A N 1
ATOM 788 C CA . PRO A 1 96 ? -12.685 11.240 12.308 1.00 85.62 96 PRO A CA 1
ATOM 789 C C . PRO A 1 96 ? -11.632 10.136 12.110 1.00 85.62 96 PRO A C 1
ATOM 791 O O . PRO A 1 96 ? -11.670 9.109 12.789 1.00 85.62 96 PRO A O 1
ATOM 794 N N . LEU A 1 97 ? -10.711 10.334 11.158 1.00 85.94 97 LEU A N 1
ATOM 795 C CA . LEU A 1 97 ? -9.741 9.310 10.735 1.00 85.94 97 LEU A CA 1
ATOM 796 C C . LEU A 1 97 ? -8.806 8.874 11.868 1.00 85.94 97 LEU A C 1
ATOM 798 O O . LEU A 1 97 ? -8.510 7.690 11.988 1.00 85.94 97 LEU A O 1
ATOM 802 N N . ASP A 1 98 ? -8.415 9.815 12.723 1.00 87.12 98 ASP A N 1
ATOM 803 C CA . ASP A 1 98 ? -7.588 9.619 13.918 1.00 87.12 98 ASP A CA 1
ATOM 804 C C . ASP A 1 98 ? -8.226 8.676 14.948 1.00 87.12 98 ASP A C 1
ATOM 806 O O . ASP A 1 98 ? -7.521 8.015 15.707 1.00 87.12 98 ASP A O 1
ATOM 810 N N . LYS A 1 99 ? -9.558 8.551 14.938 1.00 89.31 99 LYS A N 1
ATOM 811 C CA . LYS A 1 99 ? -10.283 7.574 15.761 1.00 89.31 99 LYS A CA 1
ATOM 812 C C . LYS A 1 99 ? -10.364 6.188 15.121 1.00 89.31 99 LYS A C 1
ATOM 814 O O . LYS A 1 99 ? -10.697 5.225 15.806 1.00 89.31 99 LYS A O 1
ATOM 819 N N . ILE A 1 100 ? -10.101 6.073 13.818 1.00 90.50 100 ILE A N 1
ATOM 820 C CA . ILE A 1 100 ? -10.175 4.804 13.082 1.00 90.50 100 ILE A CA 1
ATOM 821 C C . ILE A 1 100 ? -8.798 4.153 13.000 1.00 90.50 100 ILE A C 1
ATOM 823 O O . ILE A 1 100 ? -8.670 2.953 13.248 1.00 90.50 100 ILE A O 1
ATOM 827 N N . PHE A 1 101 ? -7.773 4.925 12.641 1.00 92.94 101 PHE A N 1
ATOM 828 C CA . PHE A 1 101 ? -6.407 4.440 12.508 1.00 92.94 101 PHE A CA 1
ATOM 829 C C . PHE A 1 101 ? -5.373 5.545 12.748 1.00 92.94 101 PHE A C 1
ATOM 831 O O . PHE A 1 101 ? -5.634 6.729 12.555 1.00 92.94 101 PHE A O 1
ATOM 838 N N . GLN A 1 102 ? -4.155 5.134 13.088 1.00 93.94 102 GLN A N 1
ATOM 839 C CA . GLN A 1 102 ? -2.979 5.993 13.187 1.00 93.94 102 GLN A CA 1
ATOM 840 C C . GLN A 1 102 ? -1.948 5.606 12.124 1.00 93.94 102 GLN A C 1
ATOM 842 O O . GLN A 1 102 ? -1.700 4.423 11.885 1.00 93.94 102 GLN A O 1
ATOM 847 N N . CYS A 1 103 ? -1.344 6.608 11.482 1.00 94.38 103 CYS A N 1
ATOM 848 C CA . CYS A 1 103 ? -0.191 6.430 10.600 1.00 94.38 103 CYS A CA 1
ATOM 849 C C . CYS A 1 103 ? 1.099 6.396 11.431 1.00 94.38 103 CYS A C 1
ATOM 851 O O . CYS A 1 103 ? 1.374 7.332 12.175 1.00 94.38 103 CYS A O 1
ATOM 853 N N . GLU A 1 104 ? 1.894 5.340 11.274 1.00 96.12 104 GLU A N 1
ATOM 854 C CA . GLU A 1 104 ? 3.115 5.086 12.060 1.00 96.12 104 GLU A CA 1
ATOM 855 C C . GLU A 1 104 ? 4.403 5.538 11.361 1.00 96.12 104 GLU A C 1
ATOM 857 O O . GLU A 1 104 ? 5.492 5.442 11.924 1.00 96.12 104 GLU A O 1
ATOM 862 N N . VAL A 1 105 ? 4.298 6.002 10.118 1.00 96.44 105 VAL A N 1
ATOM 863 C CA . VAL A 1 105 ? 5.439 6.379 9.277 1.00 96.44 105 VAL A CA 1
ATOM 864 C C . VAL A 1 105 ? 5.313 7.813 8.780 1.00 96.44 105 VAL A C 1
ATOM 866 O O . VAL A 1 105 ? 4.219 8.381 8.736 1.00 96.44 105 VAL A O 1
ATOM 869 N N . LYS A 1 106 ? 6.443 8.388 8.375 1.00 96.81 106 LYS A N 1
ATOM 870 C CA . LYS A 1 106 ? 6.569 9.723 7.787 1.00 96.81 106 LYS A CA 1
ATOM 871 C C . LYS A 1 106 ? 7.215 9.645 6.406 1.00 96.81 106 LYS A C 1
ATOM 873 O O . LYS A 1 106 ? 7.848 8.653 6.043 1.00 96.81 106 LYS A O 1
ATOM 878 N N . GLU A 1 107 ? 7.049 10.701 5.615 1.00 96.94 107 GLU A N 1
ATOM 879 C CA . GLU A 1 107 ? 7.763 10.832 4.343 1.00 96.94 107 GLU A CA 1
ATOM 880 C C . GLU A 1 107 ? 9.283 10.788 4.566 1.00 96.94 107 GLU A C 1
ATOM 882 O O . GLU A 1 107 ? 9.805 11.384 5.504 1.00 96.94 107 GLU A O 1
ATOM 887 N N . GLY A 1 108 ? 9.990 10.054 3.707 1.00 96.56 108 GLY A N 1
ATOM 888 C CA . GLY A 1 108 ? 11.426 9.794 3.825 1.00 96.56 108 GLY A CA 1
ATOM 889 C C . GLY A 1 108 ? 11.790 8.533 4.617 1.00 96.56 108 GLY A C 1
ATOM 890 O O . GLY A 1 108 ? 12.922 8.056 4.490 1.00 96.56 108 GLY A O 1
ATOM 891 N N . ASP A 1 109 ? 10.854 7.935 5.360 1.00 97.56 109 ASP A N 1
ATOM 892 C CA . ASP A 1 109 ? 11.136 6.729 6.142 1.00 97.56 109 ASP A CA 1
ATOM 893 C C . ASP A 1 109 ? 11.458 5.528 5.248 1.00 97.56 109 ASP A C 1
ATOM 895 O O . ASP A 1 109 ? 10.798 5.260 4.239 1.00 97.56 109 ASP A O 1
ATOM 899 N N . LYS A 1 110 ? 12.470 4.753 5.651 1.00 97.56 110 LYS A N 1
ATOM 900 C CA . LYS A 1 110 ? 12.801 3.468 5.025 1.00 97.56 110 LYS A CA 1
ATOM 901 C C . LYS A 1 110 ? 11.904 2.378 5.595 1.00 97.56 110 LYS A C 1
ATOM 903 O O . LYS A 1 110 ? 11.913 2.122 6.796 1.00 97.56 110 LYS A O 1
ATOM 908 N N . VAL A 1 111 ? 11.195 1.673 4.721 1.00 97.06 111 VAL A N 1
ATOM 909 C CA . VAL A 1 111 ? 10.256 0.612 5.097 1.00 97.06 111 VAL A CA 1
ATOM 910 C C . VAL A 1 111 ? 10.598 -0.717 4.440 1.00 97.06 111 VAL A C 1
ATOM 912 O O . VAL A 1 111 ? 11.250 -0.785 3.399 1.00 97.06 111 VAL A O 1
ATOM 915 N N . ASN A 1 112 ? 10.147 -1.800 5.065 1.00 95.94 112 ASN A N 1
ATOM 916 C CA . ASN A 1 112 ? 10.198 -3.158 4.533 1.00 95.94 112 ASN A CA 1
ATOM 917 C C . ASN A 1 112 ? 8.933 -3.926 4.952 1.00 95.94 112 ASN A C 1
ATOM 919 O O . ASN A 1 112 ? 8.201 -3.434 5.813 1.00 95.94 112 ASN A O 1
ATOM 923 N N . PRO A 1 113 ? 8.678 -5.137 4.421 1.00 93.62 113 PRO A N 1
ATOM 924 C CA . PRO A 1 113 ? 7.465 -5.892 4.736 1.00 93.62 113 PRO A CA 1
ATOM 925 C C . PRO A 1 113 ? 7.190 -6.243 6.205 1.00 93.62 113 PRO A C 1
ATOM 927 O O . PRO A 1 113 ? 6.125 -6.768 6.530 1.00 93.62 113 PRO A O 1
ATOM 930 N N . LYS A 1 114 ? 8.133 -5.991 7.117 1.00 92.06 114 LYS A N 1
ATOM 931 C CA . LYS A 1 114 ? 7.933 -6.157 8.561 1.00 92.06 114 LYS A CA 1
ATOM 932 C C . LYS A 1 114 ? 7.466 -4.869 9.246 1.00 92.06 114 LYS A C 1
ATOM 934 O O . LYS A 1 114 ? 6.909 -4.971 10.337 1.00 92.06 114 LYS A O 1
ATOM 939 N N . ILE A 1 115 ? 7.677 -3.708 8.624 1.00 96.31 115 ILE A N 1
ATOM 940 C CA . ILE A 1 115 ? 7.337 -2.391 9.170 1.00 96.31 115 ILE A CA 1
ATOM 941 C C . ILE A 1 115 ? 5.836 -2.137 9.049 1.00 96.31 115 ILE A C 1
ATOM 943 O O . ILE A 1 115 ? 5.235 -2.384 8.002 1.00 96.31 115 ILE A O 1
ATOM 947 N N . THR A 1 116 ? 5.255 -1.646 10.140 1.00 96.81 116 THR A N 1
ATOM 948 C CA . THR A 1 116 ? 3.856 -1.219 10.227 1.00 96.81 116 THR A CA 1
ATOM 949 C C . THR A 1 116 ? 3.727 0.181 9.637 1.00 96.81 116 THR A C 1
ATOM 951 O O . THR A 1 116 ? 4.481 1.069 10.010 1.00 96.81 116 THR A O 1
ATOM 954 N N . LEU A 1 117 ? 2.790 0.357 8.712 1.00 96.56 117 LEU A N 1
ATOM 955 C CA . LEU A 1 117 ? 2.397 1.640 8.136 1.00 96.56 117 LEU A CA 1
ATOM 956 C C . LEU A 1 117 ? 1.247 2.274 8.919 1.00 96.56 117 LEU A C 1
ATOM 958 O O . LEU A 1 117 ? 1.276 3.470 9.182 1.00 96.56 117 LEU A O 1
ATOM 962 N N . PHE A 1 118 ? 0.249 1.463 9.287 1.00 95.62 118 PHE A N 1
ATOM 963 C CA . PHE A 1 118 ? -0.914 1.914 10.045 1.00 95.62 118 PHE A CA 1
ATOM 964 C C . PHE A 1 118 ? -1.253 0.963 11.185 1.00 95.62 118 PHE A C 1
ATOM 966 O O . PHE A 1 118 ? -1.131 -0.260 11.049 1.00 95.62 118 PHE A O 1
ATOM 973 N N . ILE A 1 119 ? -1.753 1.541 12.269 1.00 94.94 119 ILE A N 1
ATOM 974 C CA . ILE A 1 119 ? -2.429 0.845 13.360 1.00 94.94 119 ILE A CA 1
ATOM 975 C C . ILE A 1 119 ? -3.919 1.155 13.244 1.00 94.94 119 ILE A C 1
ATOM 977 O O . ILE A 1 119 ? -4.303 2.316 13.277 1.00 94.94 119 ILE A O 1
ATOM 981 N N . VAL A 1 120 ? -4.750 0.128 13.087 1.00 92.94 120 VAL A N 1
ATOM 982 C CA . VAL A 1 120 ? -6.212 0.234 13.011 1.00 92.94 120 VAL A CA 1
ATOM 983 C C . VAL A 1 120 ? -6.794 -0.006 14.401 1.00 92.94 120 VAL A C 1
ATOM 985 O O . VAL A 1 120 ? -6.532 -1.046 15.002 1.00 92.94 120 VAL A O 1
ATOM 988 N N . TYR A 1 121 ? -7.578 0.948 14.901 1.00 92.06 121 TYR A N 1
ATOM 989 C CA . TYR A 1 121 ? -8.258 0.870 16.198 1.00 92.06 121 TYR A CA 1
ATOM 990 C C . TYR A 1 121 ? -9.690 0.366 16.075 1.00 92.06 121 TYR A C 1
ATOM 992 O O . TYR A 1 121 ? -10.148 -0.388 16.929 1.00 92.06 121 TYR A O 1
ATOM 1000 N N . LEU A 1 122 ? -10.391 0.774 15.013 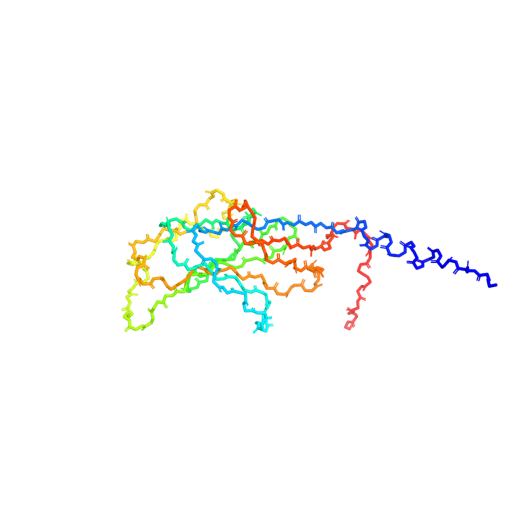1.00 88.38 122 LEU A N 1
ATOM 1001 C CA . LEU A 1 122 ? -11.793 0.429 14.800 1.00 88.38 122 LEU A CA 1
ATOM 1002 C C . LEU A 1 122 ? -11.966 -0.325 13.480 1.00 88.38 122 LEU A C 1
ATOM 1004 O O . LEU A 1 122 ? -12.253 0.262 12.437 1.00 88.38 122 LEU A O 1
ATOM 1008 N N . GLU A 1 123 ? -11.774 -1.645 13.535 1.00 85.88 123 GLU A N 1
ATOM 1009 C CA . GLU A 1 123 ? -11.822 -2.529 12.361 1.00 85.88 123 GLU A CA 1
ATOM 1010 C C . GLU A 1 123 ? -13.188 -2.505 11.653 1.00 85.88 123 GLU A C 1
ATOM 1012 O O . GLU A 1 123 ? -13.233 -2.592 10.430 1.00 85.88 123 GLU A O 1
ATOM 1017 N N . GLU A 1 124 ? -14.286 -2.295 12.388 1.00 87.12 124 GLU A N 1
ATOM 1018 C CA . GLU A 1 124 ? -15.654 -2.217 11.843 1.00 87.12 124 GLU A CA 1
ATOM 1019 C C . GLU A 1 124 ? -15.851 -1.081 10.828 1.00 87.12 124 GLU A C 1
ATOM 1021 O O . GLU A 1 124 ? -16.701 -1.175 9.946 1.00 87.12 124 GLU A O 1
ATOM 1026 N N . GLN A 1 125 ? -15.057 -0.009 10.928 1.00 89.06 125 GLN A N 1
ATOM 1027 C CA . GLN A 1 125 ? -15.092 1.104 9.977 1.00 89.06 125 GLN A CA 1
ATOM 1028 C C . GLN A 1 125 ? -14.225 0.852 8.741 1.00 89.06 125 GLN A C 1
ATOM 1030 O O . GLN A 1 125 ? -14.288 1.625 7.787 1.00 89.06 125 GLN A O 1
ATOM 1035 N N . VAL A 1 126 ? -13.408 -0.206 8.726 1.00 89.19 126 VAL A N 1
ATOM 1036 C CA . VAL A 1 126 ? -12.496 -0.513 7.624 1.00 89.19 126 VAL A CA 1
ATOM 1037 C C . VAL A 1 126 ? -13.109 -1.570 6.709 1.00 89.19 126 VAL A C 1
ATOM 1039 O O . VAL A 1 126 ? -13.150 -2.754 7.025 1.00 89.19 126 VAL A O 1
ATOM 1042 N N . ILE A 1 127 ? -13.512 -1.155 5.507 1.00 89.50 127 ILE A N 1
ATOM 1043 C CA . ILE A 1 127 ? -14.006 -2.064 4.464 1.00 89.50 127 ILE A CA 1
ATOM 1044 C C . ILE A 1 127 ? -12.863 -2.932 3.927 1.00 89.50 127 ILE A C 1
ATOM 1046 O O . ILE A 1 127 ? -13.023 -4.136 3.721 1.00 89.50 127 ILE A O 1
ATOM 1050 N N . SER A 1 128 ? -11.719 -2.314 3.618 1.00 90.19 128 SER A N 1
ATOM 1051 C CA . SER A 1 128 ? -10.560 -3.037 3.092 1.00 90.19 128 SER A CA 1
ATOM 1052 C C . SER A 1 128 ? -9.264 -2.239 3.184 1.00 90.19 128 SER A C 1
ATOM 1054 O O . SER A 1 128 ? -9.260 -1.011 3.154 1.00 90.19 128 SER A O 1
ATOM 1056 N N . VAL A 1 129 ? -8.137 -2.946 3.200 1.00 91.56 129 VAL A N 1
ATOM 1057 C CA . VAL A 1 129 ? -6.829 -2.376 2.865 1.00 91.56 129 VAL A CA 1
ATOM 1058 C C . VAL A 1 129 ? -6.570 -2.631 1.386 1.00 91.56 129 VAL A C 1
ATOM 1060 O O . VAL A 1 129 ? -6.691 -3.753 0.901 1.00 91.56 129 VAL A O 1
ATOM 1063 N N . CYS A 1 130 ? -6.203 -1.591 0.656 1.00 91.12 130 CYS A N 1
ATOM 1064 C CA . CYS A 1 130 ? -5.962 -1.628 -0.777 1.00 91.12 130 CYS A CA 1
ATOM 1065 C C . CYS A 1 130 ? -4.479 -1.451 -1.083 1.00 91.12 130 CYS A C 1
ATOM 1067 O O . CYS A 1 130 ? -3.863 -0.499 -0.607 1.00 91.12 130 CYS A O 1
ATOM 1069 N N . VAL A 1 131 ? -3.939 -2.300 -1.955 1.00 92.31 131 VAL A N 1
ATOM 1070 C CA . VAL A 1 131 ? -2.624 -2.097 -2.574 1.00 92.31 131 VAL A CA 1
ATOM 1071 C C . VAL A 1 131 ? -2.819 -1.815 -4.054 1.00 92.31 131 VAL A C 1
ATOM 1073 O O . VAL A 1 131 ? -3.288 -2.680 -4.798 1.00 92.31 131 VAL A O 1
ATOM 1076 N N . TYR A 1 132 ? -2.448 -0.614 -4.487 1.00 91.75 132 TYR A N 1
ATOM 1077 C CA . TYR A 1 132 ? -2.455 -0.220 -5.889 1.00 91.75 132 TYR A CA 1
ATOM 1078 C C . TYR A 1 132 ? -1.044 -0.265 -6.452 1.00 91.75 132 TYR A C 1
ATOM 1080 O O . TYR A 1 132 ? -0.099 0.283 -5.888 1.00 91.75 132 TYR A O 1
ATOM 1088 N N . ILE A 1 133 ? -0.927 -0.892 -7.613 1.00 90.62 133 ILE A N 1
ATOM 1089 C CA . ILE A 1 133 ? 0.268 -0.882 -8.44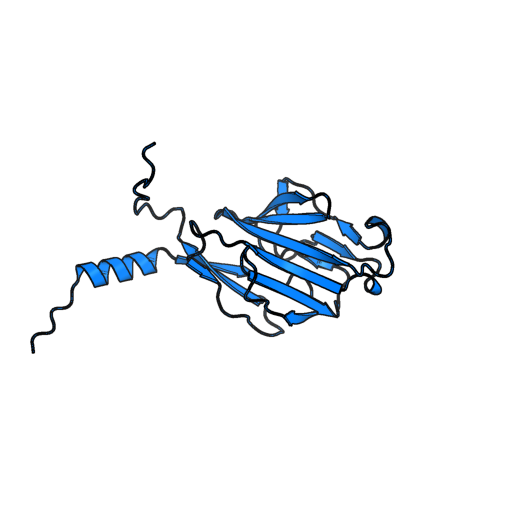1 1.00 90.62 133 ILE A CA 1
ATOM 1090 C C . ILE A 1 133 ? -0.080 -0.016 -9.653 1.00 90.62 133 ILE A C 1
ATOM 1092 O O . ILE A 1 133 ? -0.707 -0.533 -10.591 1.00 90.62 133 ILE A O 1
ATOM 1096 N N . PRO A 1 134 ? 0.235 1.293 -9.623 1.00 88.44 134 PRO A N 1
ATOM 1097 C CA . PRO A 1 134 ? -0.015 2.164 -10.758 1.00 88.44 134 PRO A CA 1
ATOM 1098 C C . PRO A 1 134 ? 0.739 1.658 -11.990 1.00 88.44 134 PRO A C 1
ATOM 1100 O O . PRO A 1 134 ? 1.870 1.166 -11.886 1.00 88.44 134 PRO A O 1
ATOM 1103 N N . TRP A 1 135 ? 0.103 1.749 -13.158 1.00 84.94 135 TRP A N 1
ATOM 1104 C CA . TRP A 1 135 ? 0.717 1.367 -14.419 1.00 84.94 135 TRP A CA 1
ATOM 1105 C C . TRP A 1 135 ? 1.836 2.351 -14.758 1.00 84.94 135 TRP A C 1
ATOM 1107 O O . TRP A 1 135 ? 1.597 3.523 -15.027 1.00 84.94 135 TRP A O 1
ATOM 1117 N N . GLN A 1 136 ? 3.068 1.851 -14.723 1.00 84.19 136 GLN A N 1
ATOM 1118 C CA . GLN A 1 136 ? 4.290 2.610 -14.973 1.00 84.19 136 GLN A CA 1
ATOM 1119 C C . GLN A 1 136 ? 4.975 1.982 -16.194 1.00 84.19 136 GLN A C 1
ATOM 1121 O O . GLN A 1 136 ? 5.855 1.142 -16.010 1.00 84.19 136 GLN A O 1
ATOM 1126 N N . PRO A 1 137 ? 4.558 2.305 -17.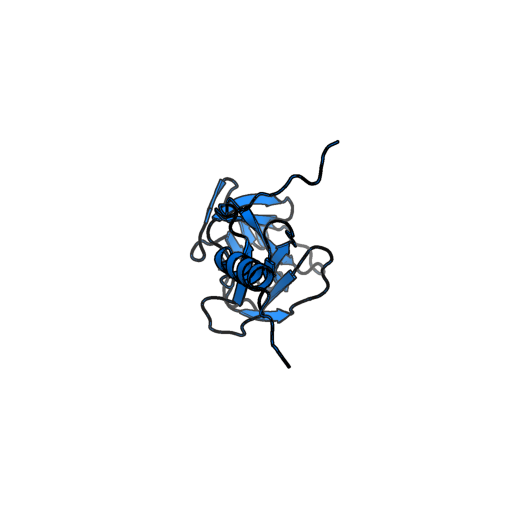435 1.00 76.75 137 PRO A N 1
ATOM 1127 C CA . PRO A 1 137 ? 4.981 1.583 -18.645 1.00 76.75 137 PRO A CA 1
ATOM 1128 C C . PRO A 1 137 ? 6.491 1.641 -18.906 1.00 76.75 137 PRO A C 1
ATOM 1130 O O . PRO A 1 137 ? 7.039 0.778 -19.590 1.00 76.75 137 PRO A O 1
ATOM 1133 N N . GLU A 1 138 ? 7.169 2.645 -18.351 1.00 75.19 138 GLU A N 1
ATOM 1134 C CA . GLU A 1 138 ? 8.621 2.801 -18.464 1.00 75.19 138 GLU A CA 1
ATOM 1135 C C . GLU A 1 138 ? 9.394 1.740 -17.672 1.00 75.19 138 GLU A C 1
ATOM 1137 O O . GLU A 1 138 ? 10.504 1.363 -18.046 1.00 75.19 138 GLU A O 1
ATOM 1142 N N . ILE A 1 139 ? 8.780 1.220 -16.606 1.00 78.69 139 ILE A N 1
ATOM 1143 C CA . ILE A 1 139 ? 9.418 0.325 -15.641 1.00 78.69 139 ILE A CA 1
ATOM 1144 C C . ILE A 1 139 ? 8.731 -1.042 -15.681 1.00 78.69 139 ILE A C 1
ATOM 1146 O O . ILE A 1 139 ? 9.383 -2.061 -15.884 1.00 78.69 139 ILE A O 1
ATOM 1150 N N . ILE A 1 140 ? 7.406 -1.096 -15.547 1.00 82.62 140 ILE A N 1
ATOM 1151 C CA . ILE A 1 140 ? 6.635 -2.336 -15.442 1.00 82.62 140 ILE A CA 1
ATOM 1152 C C . ILE A 1 140 ? 6.515 -3.018 -16.805 1.00 82.62 140 ILE A C 1
ATOM 1154 O O . ILE A 1 140 ? 5.874 -2.524 -17.727 1.00 82.62 140 ILE A O 1
ATOM 1158 N N . GLY A 1 141 ? 7.082 -4.219 -16.898 1.00 76.06 141 GLY A N 1
ATOM 1159 C CA . GLY A 1 141 ? 6.943 -5.080 -18.064 1.00 76.06 141 GLY A CA 1
ATOM 1160 C C . GLY A 1 141 ? 5.732 -6.009 -17.966 1.00 76.06 141 GLY A C 1
ATOM 1161 O O . GLY A 1 141 ? 5.009 -6.200 -18.940 1.00 76.06 141 GLY A O 1
ATOM 1162 N N . LYS A 1 142 ? 5.492 -6.593 -16.786 1.00 83.31 142 LYS A N 1
ATOM 1163 C CA . LYS A 1 142 ? 4.353 -7.487 -16.531 1.00 83.31 142 LYS A CA 1
ATOM 1164 C C . LYS A 1 142 ? 4.029 -7.520 -15.045 1.00 83.31 142 LYS A C 1
ATOM 1166 O O . LYS A 1 142 ? 4.910 -7.726 -14.221 1.00 83.31 142 LYS A O 1
ATOM 1171 N N . ILE A 1 143 ? 2.751 -7.430 -14.692 1.00 83.88 143 ILE A N 1
ATOM 1172 C CA . ILE A 1 143 ? 2.295 -7.773 -13.338 1.00 83.88 143 ILE A CA 1
ATOM 1173 C C . ILE A 1 143 ? 1.749 -9.194 -13.388 1.00 83.88 143 ILE A C 1
ATOM 1175 O O . ILE A 1 143 ? 0.800 -9.445 -14.139 1.00 83.88 143 ILE A O 1
ATOM 1179 N N . GLY A 1 144 ? 2.351 -10.089 -12.606 1.00 78.62 144 GLY A N 1
ATOM 1180 C CA . GLY A 1 144 ? 2.003 -11.500 -12.526 1.00 78.62 144 GLY A CA 1
ATOM 1181 C C . GLY A 1 144 ? 0.566 -11.758 -12.077 1.00 78.62 144 GLY A C 1
ATOM 1182 O O . GLY A 1 144 ? -0.223 -10.845 -11.805 1.00 78.62 144 GLY A O 1
ATOM 1183 N N . GLU A 1 145 ? 0.222 -13.038 -12.040 1.00 80.19 145 GLU A N 1
ATOM 1184 C CA . GLU A 1 145 ? -1.059 -13.483 -11.514 1.00 80.19 145 GLU A CA 1
ATOM 1185 C C . GLU A 1 145 ? -1.085 -13.408 -9.992 1.00 80.19 145 GLU A C 1
ATOM 1187 O O . GLU A 1 145 ? -0.056 -13.418 -9.311 1.00 80.19 145 GLU A O 1
ATOM 1192 N N . PHE A 1 146 ? -2.302 -13.293 -9.478 1.00 79.62 146 PHE A N 1
ATOM 1193 C CA . PHE A 1 146 ? -2.552 -13.254 -8.055 1.00 79.62 146 PHE A CA 1
ATOM 1194 C C . PHE A 1 146 ? -2.298 -14.634 -7.441 1.00 79.62 146 PHE A C 1
ATOM 1196 O O . PHE A 1 146 ? -2.838 -15.634 -7.915 1.00 79.62 146 PHE A O 1
ATOM 1203 N N . GLN A 1 147 ? -1.512 -14.684 -6.368 1.00 77.62 147 GLN A N 1
ATOM 1204 C CA . GLN A 1 147 ? -1.280 -15.906 -5.603 1.00 77.62 147 GLN A CA 1
ATOM 1205 C C . GLN A 1 147 ? -2.221 -15.930 -4.389 1.00 77.62 147 GLN A C 1
ATOM 1207 O O . GLN A 1 147 ? -2.124 -15.072 -3.513 1.00 77.62 147 GLN A O 1
ATOM 1212 N N . LYS A 1 148 ? -3.152 -16.897 -4.341 1.00 65.25 148 LYS A N 1
ATOM 1213 C CA . LYS A 1 148 ? -4.068 -17.086 -3.196 1.00 65.25 148 LYS A CA 1
ATOM 1214 C C . LYS A 1 148 ? -3.304 -17.507 -1.924 1.00 65.25 148 LYS A C 1
ATOM 1216 O O . LYS A 1 148 ? -2.295 -18.194 -2.041 1.00 65.25 148 LYS A O 1
ATOM 1221 N N . ASN A 1 149 ? -3.849 -17.064 -0.779 1.00 53.25 149 ASN A N 1
ATOM 1222 C CA . ASN A 1 149 ? -3.580 -17.316 0.654 1.00 53.25 149 ASN A CA 1
ATOM 1223 C C . ASN A 1 149 ? -2.355 -18.165 1.085 1.00 53.25 149 ASN A C 1
ATOM 1225 O O . ASN A 1 149 ? -2.038 -19.196 0.507 1.00 53.25 149 ASN A O 1
ATOM 1229 N N . ASP A 1 150 ? -1.740 -17.728 2.195 1.00 53.50 150 ASP A N 1
ATOM 1230 C CA . ASP A 1 150 ? -0.634 -18.341 2.970 1.00 53.50 150 ASP A CA 1
ATOM 1231 C C . ASP A 1 150 ? 0.795 -18.224 2.427 1.00 53.50 150 ASP A C 1
ATOM 1233 O O . ASP A 1 150 ? 1.742 -18.774 2.993 1.00 53.50 150 ASP A O 1
ATOM 1237 N N . LYS A 1 151 ? 1.008 -17.409 1.393 1.00 59.69 151 LYS A N 1
ATOM 1238 C CA . LYS A 1 151 ? 2.354 -17.125 0.881 1.00 59.69 151 LYS A CA 1
ATOM 1239 C C . LYS A 1 151 ? 2.894 -15.794 1.401 1.00 59.69 151 LYS A C 1
ATOM 1241 O O . LYS A 1 151 ? 2.162 -14.826 1.589 1.00 59.69 151 LYS A O 1
ATOM 1246 N N . LYS A 1 152 ? 4.222 -15.720 1.562 1.00 77.38 152 LYS A N 1
ATOM 1247 C CA . LYS A 1 152 ? 4.974 -14.480 1.862 1.00 77.38 152 LYS A CA 1
ATOM 1248 C C . LYS A 1 152 ? 4.783 -13.380 0.795 1.00 77.38 152 LYS A C 1
ATOM 1250 O O . LYS A 1 152 ? 5.224 -12.257 1.007 1.00 77.38 152 LYS A O 1
ATOM 1255 N N . CYS A 1 153 ? 4.147 -13.709 -0.330 1.00 85.19 153 CYS A N 1
ATOM 1256 C CA . CYS A 1 153 ? 3.952 -12.876 -1.507 1.00 85.19 153 CYS A CA 1
ATOM 1257 C C . CYS A 1 153 ? 2.544 -13.107 -2.078 1.00 85.19 153 CYS A C 1
ATOM 1259 O O . CYS A 1 153 ? 2.118 -14.256 -2.194 1.00 85.19 153 CYS A O 1
ATOM 1261 N N . PHE A 1 154 ? 1.841 -12.034 -2.456 1.00 86.50 154 PHE A N 1
ATOM 1262 C CA . PHE A 1 154 ? 0.525 -12.116 -3.111 1.00 86.50 154 PHE A CA 1
ATOM 1263 C C . PHE A 1 154 ? 0.580 -11.806 -4.615 1.00 86.50 154 PHE A C 1
ATOM 1265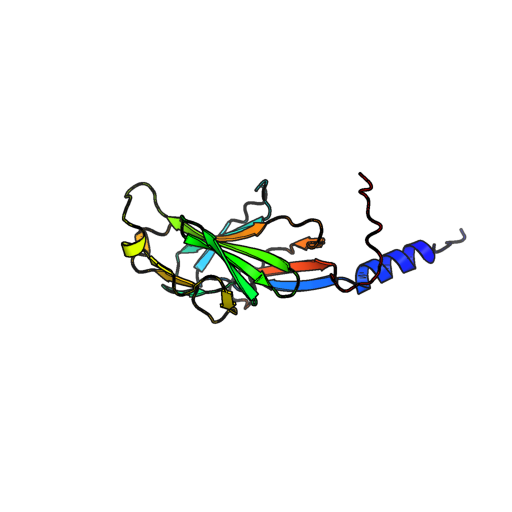 O O . PHE A 1 154 ? -0.289 -12.240 -5.373 1.00 86.50 154 PHE A O 1
ATOM 1272 N N . VAL A 1 155 ? 1.595 -11.064 -5.069 1.00 88.62 155 VAL A N 1
ATOM 1273 C CA . VAL A 1 155 ? 1.825 -10.788 -6.490 1.00 88.62 155 VAL A CA 1
ATOM 1274 C C . VAL A 1 155 ? 3.299 -10.519 -6.763 1.00 88.62 155 VAL A C 1
ATOM 1276 O O . VAL A 1 155 ? 4.003 -9.888 -5.973 1.00 88.62 155 VAL A O 1
ATOM 1279 N N . LYS A 1 156 ? 3.748 -10.964 -7.935 1.00 88.81 156 LYS A N 1
ATOM 1280 C CA . LYS A 1 156 ? 5.072 -10.668 -8.474 1.00 88.81 156 LYS A CA 1
ATOM 1281 C C . LYS A 1 156 ? 4.967 -9.601 -9.558 1.00 88.81 156 LYS A C 1
ATOM 1283 O O . LYS A 1 156 ? 4.207 -9.758 -10.515 1.00 88.81 156 LYS A O 1
ATOM 1288 N N . VAL A 1 157 ? 5.716 -8.516 -9.413 1.00 87.62 157 VAL A N 1
ATOM 1289 C CA . VAL A 1 157 ? 5.821 -7.458 -10.422 1.00 87.62 157 VAL A CA 1
ATOM 1290 C C . VAL A 1 157 ? 7.134 -7.644 -11.157 1.00 87.62 157 VAL A C 1
ATOM 1292 O O . VAL A 1 157 ? 8.191 -7.653 -10.534 1.00 87.62 157 VAL A O 1
ATOM 1295 N N . HIS A 1 158 ? 7.063 -7.795 -12.474 1.00 85.31 158 HIS A N 1
ATOM 1296 C CA . HIS A 1 158 ? 8.222 -7.859 -13.347 1.00 85.31 158 HIS A CA 1
ATOM 1297 C C . HIS A 1 158 ? 8.438 -6.504 -14.011 1.00 85.31 158 HIS A C 1
ATOM 1299 O O . HIS A 1 158 ? 7.519 -5.946 -14.621 1.00 85.31 158 HIS A O 1
ATOM 1305 N N . TYR A 1 159 ? 9.656 -5.993 -13.914 1.00 79.69 159 TYR A N 1
ATOM 1306 C CA . TYR A 1 159 ? 10.027 -4.695 -14.451 1.00 79.69 159 TYR A CA 1
ATOM 1307 C C . TYR A 1 159 ? 11.370 -4.746 -15.173 1.00 79.69 159 TYR A C 1
ATOM 1309 O O . TYR A 1 159 ? 12.213 -5.611 -14.926 1.00 79.69 159 TYR A O 1
ATOM 1317 N N . ARG A 1 160 ? 11.542 -3.817 -16.110 1.00 67.44 160 ARG A N 1
ATOM 1318 C CA . ARG A 1 160 ? 12.779 -3.632 -16.860 1.00 67.44 160 ARG A CA 1
ATOM 1319 C C . ARG A 1 160 ? 13.846 -3.084 -15.923 1.00 67.44 160 ARG A C 1
ATOM 1321 O O . ARG A 1 160 ? 13.582 -2.178 -15.142 1.00 67.44 160 ARG A O 1
ATOM 1328 N N . ASN A 1 161 ? 15.049 -3.633 -16.010 1.00 60.75 161 ASN A N 1
ATOM 1329 C CA . ASN A 1 161 ? 16.201 -3.179 -15.253 1.00 60.75 161 ASN A CA 1
ATOM 1330 C C . ASN A 1 161 ? 16.543 -1.736 -15.669 1.00 60.75 161 ASN A C 1
ATOM 1332 O O . ASN A 1 161 ? 16.992 -1.548 -16.809 1.00 60.75 161 ASN A O 1
ATOM 1336 N N . PRO A 1 162 ? 16.405 -0.737 -14.777 1.00 53.62 162 PRO A N 1
ATOM 1337 C CA . PRO A 1 162 ? 16.754 0.647 -15.097 1.00 53.62 162 PRO A CA 1
ATOM 1338 C C . PRO A 1 162 ? 18.260 0.826 -15.365 1.00 53.62 162 PRO A C 1
ATOM 1340 O O . PRO A 1 162 ? 18.659 1.775 -16.031 1.00 53.62 162 PRO A O 1
ATOM 1343 N N . TYR A 1 163 ? 19.104 -0.114 -14.919 1.00 51.69 163 TYR A N 1
ATOM 1344 C CA . TYR A 1 163 ? 20.551 -0.120 -15.163 1.00 51.69 163 TYR A CA 1
ATOM 1345 C C . TYR A 1 163 ? 20.960 -0.855 -16.444 1.00 51.69 163 TYR A C 1
ATOM 1347 O O . TYR A 1 163 ? 22.150 -0.915 -16.769 1.00 51.69 163 TYR A O 1
ATOM 1355 N N . SER A 1 164 ? 20.010 -1.429 -17.192 1.00 50.09 164 SER A N 1
ATOM 1356 C CA . SER A 1 164 ? 20.332 -1.989 -18.502 1.00 50.09 164 SER A CA 1
ATOM 1357 C C . SER A 1 164 ? 20.647 -0.841 -19.468 1.00 50.09 164 SER A C 1
ATOM 1359 O O . SER A 1 164 ? 19.767 -0.155 -19.972 1.00 50.09 164 SER A O 1
ATOM 1361 N N . LYS A 1 165 ? 21.940 -0.626 -19.744 1.00 43.44 165 LYS A N 1
ATOM 1362 C CA . LYS A 1 165 ? 22.481 0.349 -20.716 1.00 43.44 165 LYS A CA 1
ATOM 1363 C C . LYS A 1 165 ? 22.032 0.109 -22.174 1.00 43.44 165 LYS A C 1
ATOM 1365 O O . LYS A 1 165 ? 22.614 0.673 -23.099 1.00 43.44 165 LYS A O 1
ATOM 1370 N N . LEU A 1 166 ? 21.003 -0.705 -22.414 1.00 44.38 166 LEU A N 1
ATOM 1371 C CA . LEU A 1 166 ? 20.338 -0.826 -23.708 1.00 44.38 166 LEU A CA 1
ATOM 1372 C C . LEU A 1 166 ? 19.432 0.392 -23.911 1.00 44.38 166 LEU A C 1
ATOM 1374 O O . LEU A 1 166 ? 18.216 0.316 -23.802 1.00 44.38 166 LEU A O 1
ATOM 1378 N N . GLN A 1 167 ? 20.099 1.520 -24.158 1.00 39.75 167 GLN A N 1
ATOM 1379 C CA . GLN A 1 167 ? 19.635 2.726 -24.832 1.00 39.75 167 GLN A CA 1
ATOM 1380 C C . GLN A 1 167 ? 18.109 2.891 -24.887 1.00 39.75 167 GLN A C 1
ATOM 1382 O O . GLN A 1 167 ? 17.459 2.476 -25.849 1.00 39.75 167 GLN A O 1
ATOM 1387 N N . PHE A 1 168 ? 17.558 3.653 -23.942 1.00 39.84 168 PHE A N 1
ATOM 1388 C CA . PHE A 1 168 ? 16.442 4.521 -24.292 1.00 39.84 168 PHE A CA 1
ATOM 1389 C C . PHE A 1 168 ? 16.960 5.494 -25.359 1.00 39.84 168 PHE A C 1
ATOM 1391 O O . PHE A 1 168 ? 17.514 6.551 -25.053 1.00 39.84 168 PHE A O 1
ATOM 1398 N N . LYS A 1 169 ? 16.825 5.131 -26.641 1.00 36.81 169 LYS A N 1
ATOM 1399 C CA . LYS A 1 169 ? 16.752 6.142 -27.693 1.00 36.81 169 LYS A CA 1
ATOM 1400 C C . LYS A 1 169 ? 15.561 7.013 -27.316 1.00 36.81 169 LYS A C 1
ATOM 1402 O O . LYS A 1 169 ? 14.423 6.593 -27.500 1.00 36.81 169 LYS A O 1
ATOM 1407 N N . LYS A 1 170 ? 15.849 8.191 -26.753 1.00 37.72 170 LYS A N 1
ATOM 1408 C CA . LYS A 1 170 ? 14.920 9.313 -26.606 1.00 37.72 170 LYS A CA 1
ATOM 1409 C C . LYS A 1 170 ? 14.039 9.380 -27.858 1.00 37.72 170 LYS A C 1
ATOM 1411 O O . LYS A 1 170 ? 14.513 9.756 -28.928 1.00 37.72 170 LYS A O 1
ATOM 1416 N N . HIS A 1 171 ? 12.782 8.973 -27.750 1.00 38.31 171 HIS A N 1
ATOM 1417 C CA . HIS A 1 171 ? 11.730 9.466 -28.628 1.00 38.31 171 HIS A CA 1
ATOM 1418 C C . HIS A 1 171 ? 11.158 10.677 -27.906 1.00 38.31 171 HIS A C 1
ATOM 1420 O O . HIS A 1 171 ? 10.490 10.535 -26.890 1.00 38.31 171 HIS A O 1
ATOM 1426 N N . GLY A 1 172 ? 11.565 11.857 -28.365 1.00 29.75 172 GLY A N 1
ATOM 1427 C CA . GLY A 1 172 ? 11.273 13.130 -27.716 1.00 29.75 172 GLY A CA 1
ATOM 1428 C C . GLY A 1 172 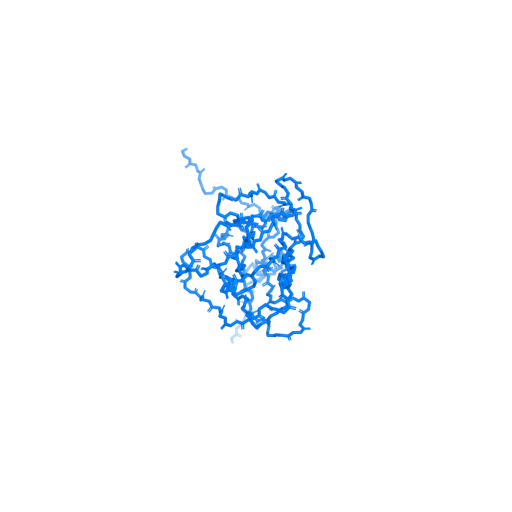? 12.400 14.128 -27.947 1.00 29.75 172 GLY A C 1
ATOM 1429 O O . GLY A 1 172 ? 13.072 14.541 -27.006 1.00 29.75 172 GLY A O 1
ATOM 1430 N N . LYS A 1 173 ? 12.663 14.448 -29.219 1.00 28.06 173 LYS A N 1
ATOM 1431 C CA . LYS A 1 173 ? 13.114 15.796 -29.569 1.00 28.06 173 LYS A CA 1
ATOM 1432 C C . LYS A 1 173 ? 11.843 16.651 -29.549 1.00 28.06 173 LYS A C 1
ATOM 1434 O O . LYS A 1 173 ? 10.897 16.284 -30.245 1.00 28.06 173 LYS A O 1
ATOM 1439 N N . TYR A 1 174 ? 11.822 17.674 -28.702 1.00 36.47 174 TYR A N 1
ATOM 1440 C CA . TYR A 1 174 ? 10.955 18.837 -28.885 1.00 36.47 174 TYR A CA 1
ATOM 1441 C C . TYR A 1 174 ? 11.640 19.769 -29.881 1.00 36.47 174 TYR A C 1
ATOM 1443 O O . TYR A 1 174 ? 12.895 19.814 -29.834 1.00 36.47 174 TYR A O 1
#

Solvent-accessible surface area (backbone atoms only — not comparable to full-atom values): 9978 Å² total; per-residue (Å²): 137,85,85,78,77,57,60,68,60,51,49,50,51,50,57,60,59,76,35,60,43,74,49,67,31,24,63,34,50,58,48,50,73,78,46,75,50,81,84,42,100,59,28,46,40,42,38,36,22,71,71,73,50,50,52,34,26,28,35,49,57,26,28,27,73,40,71,46,97,86,64,32,37,32,34,29,27,96,86,66,56,55,36,37,40,35,75,40,61,50,74,89,70,78,68,66,60,80,70,33,35,45,74,70,66,54,69,71,40,78,43,31,60,85,39,58,42,32,43,47,72,38,64,91,45,48,60,27,44,33,42,34,40,56,68,44,78,90,40,49,73,44,74,54,68,79,48,78,83,94,54,83,40,35,38,42,39,30,25,51,43,87,81,53,84,76,67,83,73,78,86,73,83,130